Protein AF-A0A2T4RXG2-F1 (afdb_monomer)

Structure (mmCIF, N/CA/C/O backbone):
data_AF-A0A2T4RXG2-F1
#
_entry.id   AF-A0A2T4RXG2-F1
#
loop_
_atom_site.group_PDB
_atom_site.id
_atom_site.type_symbol
_atom_site.label_atom_id
_atom_site.label_alt_id
_atom_site.label_comp_id
_atom_site.label_asym_id
_atom_site.label_entity_id
_atom_site.label_seq_id
_atom_site.pdbx_PDB_ins_code
_atom_site.Cartn_x
_atom_site.Cartn_y
_atom_site.Cartn_z
_atom_site.occupancy
_atom_site.B_iso_or_equiv
_atom_site.auth_seq_id
_atom_site.auth_comp_id
_atom_site.auth_asym_id
_atom_site.auth_atom_id
_atom_site.pdbx_PDB_model_num
ATOM 1 N N . VAL A 1 1 ? -14.575 -17.766 -16.918 1.00 74.00 1 VAL A N 1
ATOM 2 C CA . VAL A 1 1 ? -14.039 -18.382 -15.676 1.00 74.00 1 VAL A CA 1
ATOM 3 C C . VAL A 1 1 ? -12.524 -18.204 -15.558 1.00 74.00 1 VAL A C 1
ATOM 5 O O . VAL A 1 1 ? -12.098 -17.521 -14.637 1.00 74.00 1 VAL A O 1
ATOM 8 N N . PHE A 1 2 ? -11.713 -18.700 -16.504 1.00 79.31 2 PHE A N 1
ATOM 9 C CA . PHE A 1 2 ? -10.241 -18.580 -16.456 1.00 79.31 2 PHE A CA 1
ATOM 10 C C . PHE A 1 2 ? -9.705 -17.141 -16.327 1.00 79.31 2 PHE A C 1
ATOM 12 O O . PHE A 1 2 ? -8.792 -16.900 -15.541 1.00 79.31 2 PHE A O 1
ATOM 19 N N . SER A 1 3 ? -10.297 -16.166 -17.027 1.00 77.88 3 SER A N 1
ATOM 20 C CA . SER A 1 3 ? -9.855 -14.763 -16.952 1.00 77.88 3 SER A CA 1
ATOM 21 C C . SER A 1 3 ? -10.074 -14.142 -15.572 1.00 77.88 3 SER A C 1
ATOM 23 O O . SER A 1 3 ? -9.205 -13.439 -15.076 1.00 77.88 3 SER A O 1
ATOM 25 N N . ILE A 1 4 ? -11.201 -14.439 -14.922 1.00 78.50 4 ILE A N 1
ATOM 26 C CA . ILE A 1 4 ? -11.516 -13.922 -13.582 1.00 78.50 4 ILE A CA 1
ATOM 27 C C . ILE A 1 4 ? -10.528 -14.493 -12.566 1.00 78.50 4 ILE A C 1
ATOM 29 O O . ILE A 1 4 ? -9.962 -13.747 -11.775 1.00 78.50 4 ILE A O 1
ATOM 33 N N . LEU A 1 5 ? -10.253 -15.798 -12.641 1.00 82.50 5 LEU A N 1
ATOM 34 C CA . LEU A 1 5 ? -9.315 -16.459 -11.736 1.00 82.50 5 LEU A CA 1
ATOM 35 C C . LEU A 1 5 ? -7.894 -15.881 -11.852 1.00 82.50 5 LEU A C 1
ATOM 37 O O . LEU A 1 5 ? -7.220 -15.704 -10.841 1.00 82.50 5 LEU A O 1
ATOM 41 N N . ARG A 1 6 ? -7.468 -15.513 -13.067 1.00 83.56 6 ARG A N 1
ATOM 42 C CA . ARG A 1 6 ? -6.146 -14.928 -13.338 1.00 83.56 6 ARG A CA 1
ATOM 43 C C . ARG A 1 6 ? -5.920 -13.572 -12.664 1.00 83.56 6 ARG A C 1
ATOM 45 O O . ARG A 1 6 ? -4.790 -13.288 -12.286 1.00 83.56 6 ARG A O 1
ATOM 52 N N . PHE A 1 7 ? -6.955 -12.745 -12.519 1.00 83.12 7 PHE A N 1
ATOM 53 C CA . PHE A 1 7 ? -6.841 -11.428 -11.873 1.00 83.12 7 PHE A CA 1
ATOM 54 C C . PHE A 1 7 ? -7.215 -11.458 -10.390 1.00 83.12 7 PHE A C 1
ATOM 56 O O . PHE A 1 7 ? -6.650 -10.712 -9.593 1.00 83.12 7 PHE A O 1
ATOM 63 N N . LEU A 1 8 ? -8.131 -12.347 -10.007 1.00 87.56 8 LEU A N 1
ATOM 64 C CA . LEU A 1 8 ? -8.613 -12.445 -8.635 1.00 87.56 8 LEU A CA 1
ATOM 65 C C . LEU A 1 8 ? -7.607 -13.152 -7.717 1.00 87.56 8 LEU A C 1
ATOM 67 O O . LEU A 1 8 ? -7.440 -12.746 -6.570 1.00 87.56 8 LEU A O 1
ATO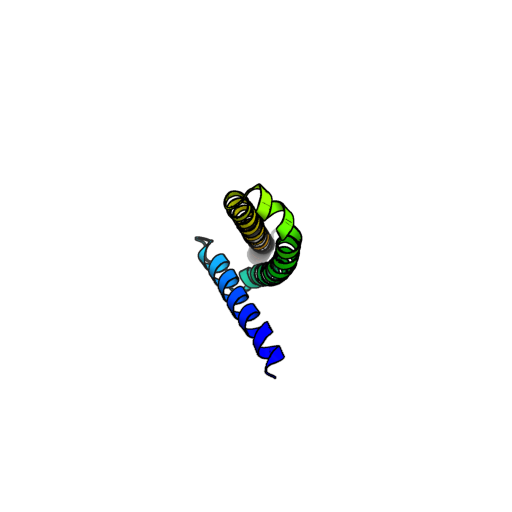M 71 N N . LEU A 1 9 ? -6.898 -14.170 -8.220 1.00 89.50 9 LEU A N 1
ATOM 72 C CA . LEU A 1 9 ? -5.906 -14.905 -7.433 1.00 89.50 9 LEU A CA 1
ATOM 73 C C . LEU A 1 9 ? -4.749 -13.998 -6.955 1.00 89.50 9 LEU A C 1
ATOM 75 O O . LEU A 1 9 ? -4.508 -13.968 -5.748 1.00 89.50 9 LEU A O 1
ATOM 79 N N . PRO A 1 10 ? -4.073 -13.203 -7.816 1.00 88.31 10 PRO A N 1
ATOM 80 C CA . PRO A 1 10 ? -3.032 -12.281 -7.360 1.00 88.31 10 PRO A CA 1
ATOM 81 C C . PRO A 1 10 ? -3.563 -11.252 -6.365 1.00 88.31 10 PRO A C 1
ATOM 83 O O . PRO A 1 10 ? -2.911 -10.992 -5.360 1.00 88.31 10 PRO A O 1
ATOM 86 N N . PHE A 1 11 ? -4.764 -10.714 -6.607 1.00 90.56 11 PHE A N 1
ATOM 87 C CA . PHE A 1 11 ? -5.394 -9.753 -5.704 1.00 90.56 11 PHE A CA 1
ATOM 88 C C . PHE A 1 11 ? -5.550 -10.323 -4.292 1.00 90.56 11 PHE A C 1
ATOM 90 O O . PHE A 1 11 ? -5.145 -9.682 -3.327 1.00 90.56 11 PHE A O 1
ATOM 97 N N . ILE A 1 12 ? -6.083 -11.543 -4.167 1.00 91.44 12 ILE A N 1
ATOM 98 C CA . ILE A 1 12 ? -6.276 -12.207 -2.870 1.00 91.44 12 ILE A CA 1
ATOM 99 C C . ILE A 1 12 ? -4.936 -12.442 -2.167 1.00 91.44 12 ILE A C 1
ATOM 101 O O . ILE A 1 12 ? -4.823 -12.197 -0.967 1.00 91.44 12 ILE A O 1
ATOM 105 N N . VAL A 1 13 ? -3.915 -12.890 -2.901 1.00 91.94 13 VAL A N 1
ATOM 106 C CA . VAL A 1 13 ? -2.579 -13.139 -2.339 1.00 91.94 13 VAL A CA 1
ATOM 107 C C . VAL A 1 13 ? -1.949 -11.845 -1.824 1.00 91.94 13 VAL A C 1
ATOM 109 O O . VAL A 1 13 ? -1.458 -11.809 -0.699 1.00 91.94 13 VAL A O 1
ATOM 112 N N . ILE A 1 14 ? -2.003 -10.769 -2.612 1.00 91.19 14 ILE A N 1
ATOM 113 C CA . ILE A 1 14 ? -1.468 -9.452 -2.236 1.00 91.19 14 ILE A CA 1
ATOM 114 C C . ILE A 1 14 ? -2.227 -8.887 -1.033 1.00 91.19 14 ILE A C 1
ATOM 116 O O . ILE A 1 14 ? -1.620 -8.368 -0.098 1.00 91.19 14 ILE A O 1
ATOM 120 N N . PHE A 1 15 ? -3.548 -9.048 -1.020 1.00 91.81 15 PHE A N 1
ATOM 121 C CA . PHE A 1 15 ? -4.387 -8.634 0.095 1.00 91.81 15 PHE A CA 1
ATOM 122 C C . PHE A 1 15 ? -4.049 -9.367 1.388 1.00 91.81 15 PHE A C 1
ATOM 124 O O . PHE A 1 15 ? -3.887 -8.730 2.429 1.00 91.81 15 PHE A O 1
ATOM 131 N N . LEU A 1 16 ? -3.877 -10.689 1.330 1.00 90.44 16 LEU A N 1
ATOM 132 C CA . LEU A 1 16 ? -3.423 -11.479 2.474 1.00 90.44 16 LEU A CA 1
ATOM 133 C C . LEU A 1 16 ? -2.026 -11.055 2.934 1.00 90.44 16 LEU A C 1
ATOM 135 O O . LEU A 1 16 ? -1.792 -10.951 4.139 1.00 90.44 16 LEU A O 1
ATOM 139 N N . LEU A 1 17 ? -1.122 -10.762 1.998 1.00 91.75 17 LEU A N 1
ATOM 140 C CA . LEU A 1 17 ? 0.233 -10.309 2.294 1.00 91.75 17 LEU A CA 1
ATOM 141 C C . LEU A 1 17 ? 0.228 -8.965 3.031 1.00 91.75 17 LEU A C 1
ATOM 143 O O . LEU A 1 17 ? 0.810 -8.877 4.109 1.00 91.75 17 LEU A O 1
ATOM 147 N N . PHE A 1 18 ? -0.477 -7.948 2.525 1.00 90.56 18 PHE A N 1
ATOM 148 C CA . PHE A 1 18 ? -0.579 -6.653 3.209 1.00 90.56 18 PHE A CA 1
ATOM 149 C C . PHE A 1 18 ? -1.354 -6.747 4.520 1.00 90.56 18 PHE A C 1
ATOM 151 O O . PHE A 1 18 ? -0.960 -6.131 5.507 1.00 90.56 18 PHE A O 1
ATOM 158 N N . SER A 1 19 ? -2.417 -7.552 4.573 1.00 86.56 19 SER A N 1
ATOM 159 C CA . SER A 1 19 ? -3.150 -7.785 5.817 1.00 86.56 19 SER A CA 1
ATOM 160 C C . SER A 1 19 ? -2.261 -8.421 6.885 1.00 86.56 19 SER A C 1
ATOM 162 O O . SER A 1 19 ? -2.333 -8.018 8.042 1.00 86.56 19 SER A O 1
ATOM 164 N N . THR A 1 20 ? -1.424 -9.393 6.516 1.00 86.25 20 THR A N 1
ATOM 165 C CA . THR A 1 20 ? -0.477 -10.039 7.437 1.00 86.25 20 THR A CA 1
ATOM 166 C C . THR A 1 20 ? 0.629 -9.073 7.842 1.00 86.25 20 THR A C 1
ATOM 168 O O . THR A 1 20 ? 0.913 -8.936 9.028 1.00 86.25 20 THR A O 1
ATOM 171 N N . LEU A 1 21 ? 1.200 -8.341 6.881 1.00 88.81 21 LEU A N 1
ATOM 172 C CA . LEU A 1 21 ? 2.223 -7.326 7.128 1.00 88.81 21 LEU A CA 1
ATOM 173 C C . LEU A 1 21 ? 1.741 -6.294 8.154 1.00 88.81 21 LEU A C 1
ATOM 175 O O . LEU A 1 21 ? 2.424 -6.030 9.136 1.00 88.81 21 LEU A O 1
ATOM 179 N N . TYR A 1 22 ? 0.539 -5.754 7.967 1.00 85.88 22 TYR A N 1
ATOM 180 C CA . TYR A 1 22 ? -0.037 -4.756 8.863 1.00 85.88 22 TYR A CA 1
ATOM 181 C C . TYR A 1 22 ? -0.570 -5.329 10.181 1.00 85.88 22 TYR A C 1
ATOM 183 O O . TYR A 1 22 ? -0.752 -4.569 11.129 1.00 85.88 22 TYR A O 1
ATOM 191 N N . ALA A 1 23 ? -0.834 -6.635 10.259 1.00 82.19 23 ALA A N 1
ATOM 192 C CA . ALA A 1 23 ? -1.201 -7.301 11.507 1.00 82.19 23 ALA A CA 1
ATOM 193 C C . ALA A 1 23 ? 0.025 -7.650 12.364 1.00 82.19 23 ALA A C 1
ATOM 195 O O . ALA A 1 23 ? -0.088 -7.662 13.584 1.00 82.19 23 ALA A O 1
ATOM 196 N N . LEU A 1 24 ? 1.179 -7.917 11.738 1.00 80.00 24 LEU A N 1
ATOM 197 C CA . LEU A 1 24 ? 2.437 -8.248 12.419 1.00 80.00 24 LEU A CA 1
ATOM 198 C C . LEU A 1 24 ? 3.301 -7.022 12.737 1.00 80.00 24 LEU A C 1
ATOM 200 O O . LEU A 1 24 ? 4.057 -7.049 13.702 1.00 80.00 24 LEU A O 1
ATOM 204 N N . ALA A 1 25 ? 3.215 -5.959 11.933 1.00 77.25 25 ALA A N 1
ATOM 205 C CA . ALA A 1 25 ? 3.974 -4.724 12.148 1.00 77.25 25 ALA A CA 1
ATOM 206 C C . ALA A 1 25 ? 3.766 -4.060 13.531 1.00 77.25 25 ALA A C 1
ATOM 208 O O . ALA A 1 25 ? 4.733 -3.533 14.082 1.00 77.25 25 ALA A O 1
ATOM 209 N N . PRO A 1 26 ? 2.558 -4.041 14.121 1.00 70.75 26 PRO A N 1
ATOM 210 C CA . PRO A 1 26 ? 2.341 -3.455 15.432 1.00 70.75 26 PRO A CA 1
ATOM 211 C C . PRO A 1 26 ? 2.646 -4.456 16.550 1.00 70.75 26 PRO A C 1
ATOM 213 O O . PRO A 1 26 ? 2.019 -5.506 16.640 1.00 70.75 26 PRO A O 1
ATOM 216 N N . ASN A 1 27 ? 3.505 -4.076 17.499 1.00 69.88 27 ASN A N 1
ATOM 217 C CA . ASN A 1 27 ? 3.730 -4.824 18.747 1.00 69.88 27 ASN A CA 1
ATOM 218 C C . ASN A 1 27 ? 2.595 -4.616 19.782 1.00 69.88 27 ASN A C 1
ATOM 220 O O . ASN A 1 27 ? 2.824 -4.578 20.988 1.00 69.88 27 ASN A O 1
ATOM 224 N N . ILE A 1 28 ? 1.368 -4.387 19.312 1.00 65.75 28 ILE A N 1
ATOM 225 C CA . ILE A 1 28 ? 0.178 -4.158 20.136 1.00 65.75 28 ILE A CA 1
ATOM 226 C C . ILE A 1 28 ? -0.967 -5.021 19.608 1.00 65.75 28 ILE A C 1
ATOM 228 O O . ILE A 1 28 ? -1.078 -5.246 18.406 1.00 65.75 28 ILE A O 1
ATOM 232 N N . ASN A 1 29 ? -1.842 -5.495 20.498 1.00 61.12 29 ASN A N 1
ATOM 233 C CA . ASN A 1 29 ? -2.986 -6.332 20.128 1.00 61.12 29 ASN A CA 1
ATOM 234 C C . ASN A 1 29 ? -4.041 -5.522 19.359 1.00 61.12 29 ASN A C 1
ATOM 236 O O . ASN A 1 29 ? -5.019 -5.037 19.930 1.00 61.12 29 ASN A O 1
ATOM 240 N N . ILE A 1 30 ? -3.854 -5.372 18.048 1.00 66.62 30 ILE A N 1
ATOM 241 C CA . ILE A 1 30 ? -4.846 -4.748 17.174 1.00 66.62 30 ILE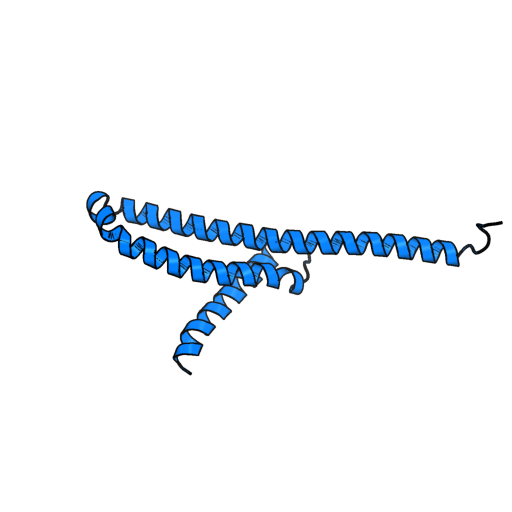 A CA 1
ATOM 242 C C . ILE A 1 30 ? -5.844 -5.810 16.717 1.00 66.62 30 ILE A C 1
ATOM 244 O O . ILE A 1 30 ? -5.480 -6.897 16.275 1.00 66.62 30 ILE A O 1
ATOM 248 N N . LYS A 1 31 ? -7.141 -5.493 16.774 1.00 72.31 31 LYS A N 1
ATOM 249 C CA . LYS A 1 31 ? -8.171 -6.349 16.172 1.00 72.31 31 LYS A CA 1
ATOM 250 C C . LYS A 1 31 ? -7.892 -6.478 14.669 1.00 72.31 31 LYS A C 1
ATOM 252 O O . LYS A 1 31 ? -7.873 -5.459 13.984 1.00 72.31 31 LYS A O 1
ATOM 257 N N . PHE A 1 32 ? -7.804 -7.704 14.140 1.00 70.06 32 PHE A N 1
ATOM 258 C CA . PHE A 1 32 ? -7.623 -7.989 12.700 1.00 70.06 32 PHE A CA 1
ATOM 259 C C . PHE A 1 32 ? -8.579 -7.188 11.794 1.00 70.06 32 PHE A C 1
ATOM 261 O O . PHE A 1 32 ? -8.213 -6.750 10.706 1.00 70.06 32 PHE A O 1
ATOM 268 N N . LYS A 1 33 ? -9.799 -6.906 12.274 1.00 74.44 33 LYS A N 1
ATOM 269 C CA . LYS A 1 33 ? -10.788 -6.093 11.550 1.00 74.44 33 LYS A CA 1
ATOM 270 C C . LYS A 1 33 ? -10.380 -4.627 11.334 1.00 74.44 33 LYS A C 1
ATOM 272 O O . LYS A 1 33 ? -10.918 -3.984 10.441 1.00 74.44 33 LYS A O 1
ATOM 277 N N . SER A 1 34 ? -9.492 -4.073 12.160 1.00 78.12 34 SER A N 1
ATOM 278 C CA . SER A 1 34 ? -8.969 -2.705 12.009 1.00 78.12 34 SER A CA 1
ATOM 279 C C . SER A 1 34 ? -7.931 -2.590 10.892 1.00 78.12 34 SER A C 1
ATOM 281 O O . SER A 1 34 ? -7.660 -1.483 10.451 1.00 78.12 34 SER A O 1
ATOM 283 N N . VAL A 1 35 ? -7.364 -3.716 10.453 1.00 83.88 35 VAL A N 1
ATOM 284 C CA . VAL A 1 35 ? -6.217 -3.780 9.537 1.00 83.88 35 VAL A CA 1
ATOM 285 C C . VAL A 1 35 ? -6.650 -3.931 8.069 1.00 83.88 35 VAL A C 1
ATOM 287 O O . VAL A 1 35 ? -5.947 -3.527 7.141 1.00 83.88 35 VAL A O 1
ATOM 290 N N . LEU A 1 36 ? -7.850 -4.487 7.867 1.00 87.75 36 LEU A N 1
ATOM 291 C CA . LEU A 1 36 ? -8.485 -4.711 6.564 1.00 87.75 36 LEU A CA 1
ATOM 292 C C . LEU A 1 36 ? -8.606 -3.449 5.685 1.00 87.75 36 LEU A C 1
ATOM 294 O O . LEU A 1 36 ? -8.367 -3.574 4.486 1.00 87.75 36 LEU A O 1
ATOM 298 N N . PRO A 1 37 ? -8.961 -2.251 6.202 1.00 88.88 37 PRO A N 1
ATOM 299 C CA . PRO A 1 37 ? -9.169 -1.075 5.356 1.00 88.88 37 PRO A CA 1
ATOM 300 C C . PRO A 1 37 ? -7.881 -0.615 4.664 1.00 88.88 37 PRO A C 1
ATOM 302 O O . PRO A 1 37 ? -7.873 -0.415 3.450 1.00 88.88 37 PRO A O 1
ATOM 305 N N . GLY A 1 38 ? -6.778 -0.506 5.412 1.00 88.38 38 GLY A N 1
ATOM 306 C CA . GLY A 1 38 ? -5.472 -0.153 4.861 1.00 88.38 38 GLY A CA 1
ATOM 307 C C . GLY A 1 38 ? -4.900 -1.258 3.980 1.00 88.38 38 GLY A C 1
ATOM 308 O O . GLY A 1 38 ? -4.330 -0.956 2.937 1.00 88.38 38 GLY A O 1
ATOM 309 N N . ALA A 1 39 ? -5.120 -2.535 4.322 1.00 90.69 39 ALA A N 1
ATOM 310 C CA . ALA A 1 39 ? -4.723 -3.660 3.468 1.00 90.69 39 ALA A CA 1
ATOM 311 C C . ALA A 1 39 ? -5.453 -3.645 2.115 1.00 90.69 39 ALA A C 1
ATOM 313 O O . ALA A 1 39 ? -4.836 -3.881 1.076 1.00 90.69 39 ALA A O 1
ATOM 314 N N . LEU A 1 40 ? -6.752 -3.323 2.109 1.00 92.94 40 LEU A N 1
ATOM 315 C CA . LEU A 1 40 ? -7.547 -3.209 0.887 1.00 92.94 40 LEU A CA 1
ATOM 316 C C . LEU A 1 40 ? -7.041 -2.064 0.011 1.00 92.94 40 LEU A C 1
ATOM 318 O O . LEU A 1 40 ? -6.797 -2.264 -1.178 1.00 92.94 40 LEU A O 1
ATOM 322 N N . PHE A 1 41 ? -6.835 -0.891 0.614 1.00 94.69 41 PHE A N 1
ATOM 323 C CA . PHE A 1 41 ? -6.271 0.269 -0.067 1.00 94.69 41 PHE A CA 1
ATOM 324 C C . PHE A 1 41 ? -4.899 -0.051 -0.675 1.00 94.69 41 PHE A C 1
ATOM 326 O O . PHE A 1 41 ? -4.713 0.110 -1.880 1.00 94.69 41 PHE A O 1
ATOM 333 N N . ALA A 1 42 ? -3.969 -0.572 0.131 1.00 94.00 42 ALA A N 1
ATOM 334 C CA . ALA A 1 42 ? -2.622 -0.912 -0.313 1.00 94.00 42 ALA A CA 1
ATOM 335 C C . ALA A 1 42 ? -2.643 -1.919 -1.468 1.00 94.00 42 ALA A C 1
ATOM 337 O O . ALA A 1 42 ? -1.937 -1.733 -2.451 1.00 94.00 42 ALA A O 1
ATOM 338 N N . SER A 1 43 ? -3.507 -2.935 -1.407 1.00 93.12 43 SER A N 1
ATOM 339 C CA . SER A 1 43 ? -3.633 -3.943 -2.469 1.00 93.12 43 SER A CA 1
ATOM 340 C C . SER A 1 43 ? -4.100 -3.347 -3.794 1.00 93.12 43 SER A C 1
ATOM 342 O O . SER A 1 43 ? -3.517 -3.629 -4.840 1.00 93.12 43 SER A O 1
ATOM 344 N N . ILE A 1 44 ? -5.135 -2.501 -3.755 1.00 94.38 44 ILE A N 1
ATOM 345 C CA . ILE A 1 44 ? -5.676 -1.842 -4.951 1.00 94.38 44 ILE A CA 1
ATOM 346 C C . ILE A 1 44 ? -4.617 -0.922 -5.560 1.00 94.38 44 ILE A C 1
ATOM 348 O O . ILE A 1 44 ? -4.320 -1.021 -6.752 1.00 94.38 44 ILE A O 1
ATOM 352 N N . VAL A 1 45 ? -4.012 -0.060 -4.740 1.00 95.50 45 VAL A N 1
ATOM 353 C CA . VAL A 1 45 ? -3.007 0.903 -5.203 1.00 95.50 45 VAL A CA 1
ATOM 354 C C . VAL A 1 45 ? -1.750 0.193 -5.697 1.00 95.50 45 VAL A C 1
ATOM 356 O O . VAL A 1 45 ? -1.179 0.620 -6.693 1.00 95.50 45 VAL A O 1
ATOM 359 N N . TRP A 1 46 ? -1.338 -0.915 -5.082 1.00 95.81 46 TRP A N 1
ATOM 360 C CA . TRP A 1 46 ? -0.174 -1.683 -5.525 1.00 95.81 46 TRP A CA 1
ATOM 361 C C . TRP A 1 46 ? -0.387 -2.338 -6.892 1.00 95.81 46 TRP A C 1
ATOM 363 O O . TRP A 1 46 ? 0.510 -2.309 -7.735 1.00 95.81 46 TRP A O 1
ATOM 373 N N . ILE A 1 47 ? -1.582 -2.867 -7.166 1.00 93.19 47 ILE A N 1
ATOM 374 C CA . ILE A 1 47 ? -1.914 -3.437 -8.483 1.00 93.19 47 ILE A CA 1
ATOM 375 C C . ILE A 1 47 ? -1.943 -2.344 -9.551 1.00 93.19 47 ILE A C 1
ATOM 377 O O . ILE A 1 47 ? -1.347 -2.511 -10.617 1.00 93.19 47 ILE A O 1
ATOM 381 N N . LEU A 1 48 ? -2.583 -1.209 -9.256 1.00 94.75 48 LEU A N 1
ATOM 382 C CA . LEU A 1 48 ? -2.577 -0.049 -10.150 1.00 94.75 48 LEU A CA 1
ATOM 383 C C . LEU A 1 48 ? -1.155 0.479 -10.369 1.00 94.75 48 LEU A C 1
ATOM 385 O O . LEU A 1 48 ? -0.776 0.759 -11.503 1.00 94.75 48 LEU A O 1
ATOM 389 N N . GLY A 1 49 ? -0.353 0.543 -9.307 1.00 94.19 49 GLY A N 1
ATOM 390 C CA . GLY A 1 49 ? 1.054 0.923 -9.342 1.00 94.19 49 GLY A CA 1
ATOM 391 C C . GLY A 1 49 ? 1.872 -0.015 -10.221 1.00 94.19 49 GLY A C 1
ATOM 392 O O . GLY A 1 49 ? 2.640 0.456 -11.047 1.00 94.19 49 GLY A O 1
ATOM 393 N N . THR A 1 50 ? 1.648 -1.327 -10.123 1.00 92.94 50 THR A N 1
ATOM 394 C CA . THR A 1 50 ? 2.307 -2.341 -10.965 1.00 92.94 50 THR A CA 1
ATOM 395 C C . THR A 1 50 ? 1.960 -2.151 -12.435 1.00 92.94 50 THR A C 1
ATOM 397 O O . THR A 1 50 ? 2.845 -2.182 -13.289 1.00 92.94 50 THR A O 1
ATOM 400 N N . ALA A 1 51 ? 0.684 -1.914 -12.743 1.00 92.44 51 ALA A N 1
ATOM 401 C CA . ALA A 1 51 ? 0.239 -1.672 -14.110 1.00 92.44 51 ALA A CA 1
ATOM 402 C C . ALA A 1 51 ? 0.820 -0.363 -14.676 1.00 92.44 51 ALA A C 1
ATOM 404 O O . ALA A 1 51 ? 1.380 -0.355 -15.774 1.00 92.44 51 ALA A O 1
ATOM 405 N N . ALA A 1 52 ? 0.742 0.728 -13.909 1.00 93.38 52 ALA A N 1
ATOM 406 C CA . ALA A 1 52 ? 1.276 2.033 -14.290 1.00 93.38 52 ALA A CA 1
ATOM 407 C C . ALA A 1 52 ? 2.802 2.003 -14.455 1.00 93.38 52 ALA A C 1
ATOM 409 O O . ALA A 1 52 ? 3.340 2.553 -15.414 1.00 93.38 52 ALA A O 1
ATOM 410 N N . PHE A 1 53 ? 3.505 1.312 -13.560 1.00 92.81 53 PHE A N 1
ATOM 411 C CA . PHE A 1 53 ? 4.948 1.140 -13.635 1.00 92.81 53 PHE A CA 1
ATOM 412 C C . PHE A 1 53 ? 5.361 0.270 -14.823 1.00 92.81 53 PHE A C 1
ATOM 414 O O . PHE A 1 53 ? 6.311 0.608 -15.522 1.00 92.81 53 PHE A O 1
ATOM 421 N N . GLY A 1 54 ? 4.616 -0.801 -15.115 1.00 90.94 54 GLY A N 1
ATOM 422 C CA . GLY A 1 54 ? 4.822 -1.602 -16.322 1.00 90.94 54 GLY A CA 1
ATOM 423 C C . GLY A 1 54 ? 4.730 -0.754 -17.593 1.00 90.94 54 GLY A C 1
ATOM 424 O O . GLY A 1 54 ? 5.609 -0.836 -18.451 1.00 90.94 54 GLY A O 1
ATOM 425 N N . PHE A 1 55 ? 3.727 0.127 -17.671 1.00 91.38 55 PHE A N 1
ATOM 426 C CA . PHE A 1 55 ? 3.606 1.094 -18.763 1.00 91.38 55 PHE A CA 1
ATOM 427 C C . PHE A 1 55 ? 4.776 2.090 -18.792 1.00 91.38 55 PHE A C 1
ATOM 429 O O . PHE A 1 55 ? 5.351 2.344 -19.852 1.00 91.38 55 PHE A O 1
ATOM 436 N N . TYR A 1 56 ? 5.184 2.632 -17.644 1.00 89.44 56 TYR A N 1
ATOM 437 C CA . TYR A 1 56 ? 6.334 3.535 -17.556 1.00 89.44 56 TYR A CA 1
ATOM 438 C C . TYR A 1 56 ? 7.614 2.880 -18.098 1.00 89.44 56 TYR A C 1
ATOM 440 O O . TYR A 1 56 ? 8.272 3.434 -18.979 1.00 89.44 56 TYR A O 1
ATOM 448 N N . VAL A 1 57 ? 7.921 1.661 -17.646 1.00 89.25 57 VAL A N 1
ATOM 449 C CA . VAL A 1 57 ? 9.121 0.920 -18.057 1.00 89.25 57 VAL A CA 1
ATOM 450 C C . VAL A 1 57 ? 9.077 0.539 -19.535 1.00 89.25 57 VAL A C 1
ATOM 452 O O . VAL A 1 57 ? 10.105 0.638 -20.206 1.00 89.25 57 VAL A O 1
ATOM 455 N N . SER A 1 58 ? 7.912 0.182 -20.092 1.00 87.19 58 SER A N 1
ATOM 456 C CA . SER A 1 58 ? 7.809 -0.127 -21.527 1.00 87.19 58 SER A CA 1
ATOM 457 C C . SER A 1 58 ? 8.154 1.068 -22.420 1.00 87.19 58 SER A C 1
ATOM 459 O O . SER A 1 58 ? 8.729 0.890 -23.492 1.00 87.19 58 SER A O 1
ATOM 461 N N . ASN A 1 59 ? 7.874 2.291 -21.961 1.00 83.44 59 ASN A N 1
ATOM 462 C CA . ASN A 1 59 ? 8.232 3.520 -22.674 1.00 83.44 59 ASN A CA 1
ATOM 463 C C . ASN A 1 59 ? 9.699 3.944 -22.430 1.00 83.44 59 ASN A C 1
ATOM 465 O O . ASN A 1 59 ? 10.251 4.747 -23.181 1.00 83.44 59 ASN A O 1
ATOM 469 N N . PHE A 1 60 ? 10.365 3.373 -21.421 1.00 77.31 60 PHE A N 1
ATOM 470 C CA . PHE A 1 60 ? 11.724 3.730 -20.991 1.00 77.31 60 PHE A CA 1
ATOM 471 C C . PHE A 1 60 ? 12.850 3.053 -21.806 1.00 77.31 60 PHE A C 1
ATOM 473 O O . PHE A 1 60 ? 14.036 3.297 -21.569 1.00 77.31 60 PHE A O 1
ATOM 480 N N . SER A 1 61 ? 12.507 2.225 -22.803 1.00 65.00 61 SER A N 1
ATOM 481 C CA . SER A 1 61 ? 13.455 1.433 -23.613 1.00 65.00 61 SER A CA 1
ATOM 482 C C . SER A 1 61 ? 14.586 2.262 -24.251 1.00 65.00 61 SER A C 1
ATOM 484 O O . SER A 1 61 ? 15.717 1.786 -24.360 1.00 65.00 61 SER A O 1
ATOM 486 N N . ASN A 1 62 ? 14.329 3.524 -24.612 1.00 65.69 62 ASN A N 1
ATOM 487 C CA . ASN A 1 62 ? 15.339 4.390 -25.230 1.00 65.69 62 ASN A CA 1
ATOM 488 C C . ASN A 1 62 ? 16.409 4.893 -24.242 1.00 65.69 62 ASN A C 1
ATOM 490 O O . ASN A 1 62 ? 17.566 5.020 -24.629 1.00 65.69 62 ASN A O 1
ATOM 494 N N . TYR A 1 63 ? 16.072 5.101 -22.964 1.00 64.75 63 TYR A N 1
ATOM 495 C CA . TYR A 1 63 ? 17.036 5.528 -21.936 1.00 64.75 63 TYR A CA 1
ATOM 496 C C . TYR A 1 63 ? 17.936 4.377 -21.466 1.00 64.75 63 TYR A C 1
ATOM 498 O O . TYR A 1 63 ? 19.109 4.588 -21.151 1.00 64.75 63 TYR A O 1
ATOM 506 N N . SER A 1 64 ? 17.421 3.142 -21.481 1.00 66.44 64 SER A N 1
ATOM 507 C CA . SER A 1 64 ? 18.204 1.948 -21.140 1.00 66.44 64 SER A CA 1
ATOM 508 C C . SER A 1 64 ? 19.373 1.702 -22.104 1.00 66.44 64 SER A C 1
ATOM 510 O O . SER A 1 64 ? 20.374 1.126 -21.685 1.00 66.44 64 SER A O 1
ATOM 512 N N . LYS A 1 65 ? 19.291 2.157 -23.366 1.00 70.31 65 LYS A N 1
ATOM 513 C CA . LYS A 1 65 ? 20.376 2.013 -24.356 1.00 70.31 65 LYS A CA 1
ATOM 514 C C . LYS A 1 65 ? 21.589 2.895 -24.048 1.00 70.31 65 LYS A C 1
ATOM 516 O O . LYS A 1 65 ? 22.710 2.488 -24.326 1.00 70.31 65 LYS A O 1
ATOM 521 N N . THR A 1 66 ? 21.368 4.070 -23.460 1.00 77.69 66 THR A N 1
ATOM 522 C CA . THR A 1 66 ? 22.433 5.038 -23.148 1.00 77.69 66 THR A CA 1
ATOM 523 C C . THR A 1 66 ? 23.111 4.739 -21.811 1.00 77.69 66 THR A C 1
ATOM 525 O O . THR A 1 66 ? 24.322 4.882 -21.691 1.00 77.69 66 THR A O 1
ATOM 528 N N . TYR A 1 67 ? 22.341 4.304 -20.808 1.00 79.94 67 TYR A N 1
ATOM 529 C CA . TYR A 1 67 ? 22.831 4.095 -19.436 1.00 79.94 67 TYR A CA 1
ATOM 530 C C . TYR A 1 67 ? 23.037 2.620 -19.056 1.00 79.94 67 TYR A C 1
ATOM 532 O O . TYR A 1 67 ? 23.482 2.327 -17.944 1.00 79.94 67 TYR A O 1
ATOM 540 N N . GLY A 1 68 ? 22.722 1.681 -19.953 1.00 83.38 68 GLY A N 1
ATOM 541 C CA . GLY A 1 68 ? 22.946 0.250 -19.751 1.00 83.38 68 GLY A CA 1
ATOM 542 C C . GLY A 1 68 ? 22.339 -0.272 -18.444 1.00 83.38 68 GLY A C 1
ATOM 543 O O . GLY A 1 68 ? 21.161 -0.054 -18.154 1.00 83.38 68 GLY A O 1
ATOM 544 N N . SER A 1 69 ? 23.158 -0.945 -17.632 1.00 84.12 69 SER A N 1
ATOM 545 C CA . SER A 1 69 ? 22.760 -1.552 -16.353 1.00 84.12 69 SER A CA 1
ATOM 546 C C . SER A 1 69 ? 22.327 -0.542 -15.281 1.00 84.12 69 SER A C 1
ATOM 548 O O . SER A 1 69 ? 21.480 -0.872 -14.450 1.00 84.12 69 SER A O 1
ATOM 550 N N . ILE A 1 70 ? 22.832 0.698 -15.315 1.00 87.69 70 ILE A N 1
ATOM 551 C CA . ILE A 1 70 ? 22.466 1.753 -14.350 1.00 87.69 70 ILE A CA 1
ATOM 552 C C . ILE A 1 70 ? 20.986 2.125 -14.496 1.00 87.69 70 ILE A C 1
ATOM 554 O O . ILE A 1 70 ? 20.296 2.327 -13.497 1.00 87.69 70 ILE A O 1
ATOM 558 N N . GLY A 1 71 ? 20.464 2.129 -15.728 1.00 87.00 71 GLY A N 1
ATOM 559 C CA . GLY A 1 71 ? 19.039 2.353 -15.983 1.00 87.00 71 GLY A CA 1
ATOM 560 C C . GLY A 1 71 ? 18.151 1.322 -15.280 1.00 87.00 71 GLY A C 1
ATOM 561 O O . GLY A 1 71 ? 17.130 1.685 -14.701 1.00 87.00 71 GLY A O 1
ATOM 562 N N . GLY A 1 72 ? 18.577 0.054 -15.243 1.00 88.00 72 GLY A N 1
ATOM 563 C CA . GLY A 1 72 ? 17.867 -1.010 -14.529 1.00 88.00 72 GLY A CA 1
ATOM 564 C C . GLY A 1 72 ? 17.822 -0.790 -13.014 1.00 88.00 72 GLY A C 1
ATOM 565 O O . GLY A 1 72 ? 16.770 -0.963 -12.401 1.00 88.00 72 GLY A O 1
ATOM 566 N N . ILE A 1 73 ? 18.933 -0.346 -12.414 1.00 91.94 73 ILE A N 1
ATOM 567 C CA . ILE A 1 73 ? 19.001 -0.040 -10.975 1.00 91.94 73 ILE A CA 1
ATOM 568 C C . ILE A 1 73 ? 18.075 1.128 -10.624 1.00 91.94 73 ILE A C 1
ATOM 570 O O . ILE A 1 73 ? 17.345 1.048 -9.640 1.00 91.94 73 ILE A O 1
ATOM 574 N N . ILE A 1 74 ? 18.066 2.192 -11.431 1.00 90.88 74 ILE A N 1
ATOM 575 C CA . ILE A 1 74 ? 17.197 3.360 -11.210 1.00 90.88 74 ILE A CA 1
ATOM 576 C C . ILE A 1 74 ? 15.721 2.955 -11.280 1.00 90.88 74 ILE A C 1
ATOM 578 O O . ILE A 1 74 ? 14.936 3.326 -10.410 1.00 90.88 74 ILE A O 1
ATOM 582 N N . VAL A 1 75 ? 15.350 2.153 -12.279 1.00 91.19 75 VAL A N 1
ATOM 583 C CA . VAL A 1 75 ? 13.992 1.615 -12.430 1.00 91.19 75 VAL A CA 1
ATOM 584 C C . VAL A 1 75 ? 13.607 0.766 -11.215 1.00 91.19 75 VAL A C 1
ATOM 586 O O . VAL A 1 75 ? 12.529 0.956 -10.653 1.00 91.19 75 VAL A O 1
ATOM 589 N N . LEU A 1 76 ? 14.495 -0.116 -10.749 1.00 92.75 76 LEU A N 1
ATOM 590 C CA . LEU A 1 76 ? 14.261 -0.917 -9.547 1.00 92.75 76 LEU A CA 1
ATOM 591 C C . LEU A 1 76 ? 14.105 -0.047 -8.290 1.00 92.75 76 LEU A C 1
ATOM 593 O O . LEU A 1 76 ? 13.188 -0.268 -7.504 1.00 92.75 76 LEU A O 1
ATOM 597 N N . MET A 1 77 ? 14.968 0.952 -8.103 1.00 95.75 77 MET A N 1
ATOM 598 C CA . MET A 1 77 ? 14.881 1.896 -6.985 1.00 95.75 77 MET A CA 1
ATOM 599 C C . MET A 1 77 ? 13.556 2.657 -6.996 1.00 95.75 77 MET A C 1
ATOM 601 O O . MET A 1 77 ? 12.907 2.762 -5.958 1.00 95.75 77 MET A O 1
ATOM 605 N N . LEU A 1 78 ? 13.115 3.125 -8.165 1.00 93.94 78 LEU A N 1
ATOM 606 C CA . LEU A 1 78 ? 11.821 3.783 -8.318 1.00 93.94 78 LEU A CA 1
ATOM 607 C C . LEU A 1 78 ? 10.664 2.834 -7.973 1.00 93.94 78 LEU A C 1
ATOM 609 O O . LEU A 1 78 ? 9.732 3.230 -7.276 1.00 93.94 78 LEU A O 1
ATOM 613 N N . TRP A 1 79 ? 10.737 1.573 -8.407 1.00 94.81 79 TRP A N 1
ATOM 614 C CA . TRP A 1 79 ? 9.729 0.564 -8.075 1.00 94.81 7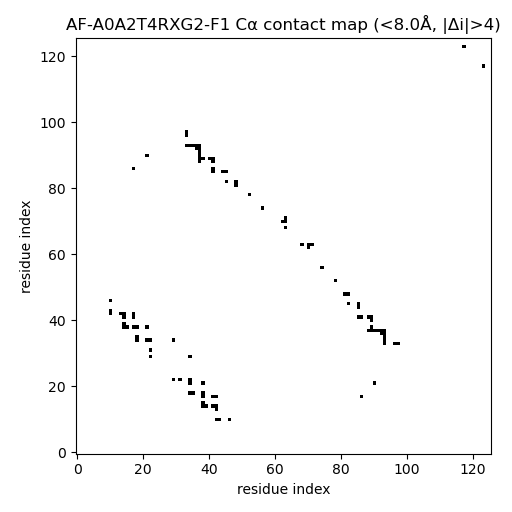9 TRP A CA 1
ATOM 615 C C . TRP A 1 79 ? 9.620 0.314 -6.569 1.00 94.81 79 TRP A C 1
ATOM 617 O O . TRP A 1 79 ? 8.521 0.295 -6.005 1.00 94.81 79 TRP A O 1
ATOM 627 N N . LEU A 1 80 ? 10.767 0.145 -5.910 1.00 95.88 80 LEU A N 1
ATOM 628 C CA . LEU A 1 80 ? 10.837 -0.058 -4.467 1.00 95.88 80 LEU A CA 1
ATOM 629 C C . LEU A 1 80 ? 10.375 1.184 -3.705 1.00 95.88 80 LEU A C 1
ATOM 631 O O . LEU A 1 80 ? 9.661 1.045 -2.716 1.00 95.88 80 LEU A O 1
ATOM 635 N N . TYR A 1 81 ? 10.706 2.382 -4.190 1.00 96.12 81 TYR A N 1
ATOM 636 C CA . TYR A 1 81 ? 10.238 3.643 -3.620 1.00 96.12 81 TYR A CA 1
ATOM 637 C C . TYR A 1 81 ? 8.708 3.747 -3.656 1.00 96.12 81 TYR A C 1
ATOM 639 O O . TYR A 1 81 ? 8.083 3.983 -2.623 1.00 96.12 81 TYR A O 1
ATOM 647 N N . ILE A 1 82 ? 8.092 3.491 -4.816 1.00 95.81 82 ILE A N 1
ATOM 648 C CA . ILE A 1 82 ? 6.629 3.490 -4.969 1.00 95.81 82 ILE A CA 1
ATOM 649 C C . ILE A 1 82 ? 5.996 2.437 -4.053 1.00 95.81 82 ILE A C 1
ATOM 651 O O . ILE A 1 82 ? 5.044 2.732 -3.333 1.00 95.81 82 ILE A O 1
ATOM 655 N N . THR A 1 83 ? 6.542 1.218 -4.031 1.00 95.56 83 THR A N 1
ATOM 656 C CA . THR A 1 83 ? 6.035 0.132 -3.179 1.00 95.56 83 THR A CA 1
ATOM 657 C C . THR A 1 83 ? 6.125 0.493 -1.694 1.00 95.56 83 THR A C 1
ATOM 659 O O . THR A 1 83 ? 5.159 0.307 -0.956 1.00 95.56 83 THR A O 1
ATOM 662 N N . GLY A 1 84 ? 7.255 1.050 -1.256 1.00 95.62 84 GLY A N 1
ATOM 663 C CA . GLY A 1 84 ? 7.453 1.508 0.118 1.00 95.62 84 GLY A CA 1
ATOM 664 C C . GLY A 1 84 ? 6.468 2.609 0.504 1.00 95.62 84 GLY A C 1
ATOM 665 O O . GLY A 1 84 ? 5.861 2.542 1.571 1.00 95.62 84 GLY A O 1
ATOM 666 N N . PHE A 1 85 ? 6.233 3.571 -0.390 1.00 96.06 85 PHE A N 1
ATOM 667 C CA . PHE A 1 85 ? 5.253 4.632 -0.169 1.00 96.06 85 PHE A CA 1
ATOM 668 C C . PHE A 1 85 ? 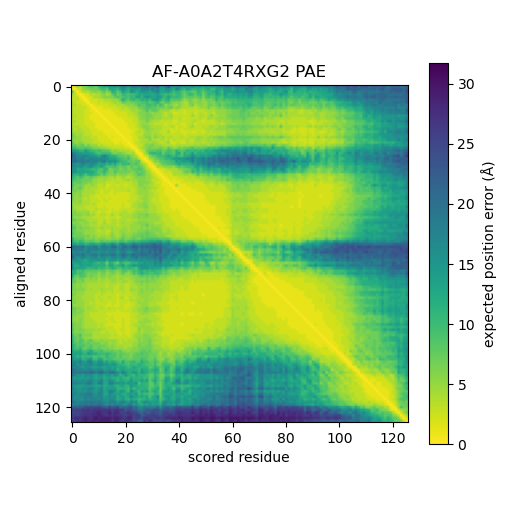3.835 4.073 0.019 1.00 96.06 85 PHE A C 1
ATOM 670 O O . PHE A 1 85 ? 3.144 4.446 0.965 1.00 96.06 85 PHE A O 1
ATOM 677 N N . ILE A 1 86 ? 3.421 3.114 -0.815 1.00 95.81 86 ILE A N 1
ATOM 678 C CA . ILE A 1 86 ? 2.115 2.443 -0.692 1.00 95.81 86 ILE A CA 1
ATOM 679 C C . ILE A 1 86 ? 1.979 1.741 0.663 1.00 95.81 86 ILE A C 1
ATOM 681 O O . ILE A 1 86 ? 0.936 1.849 1.313 1.00 95.81 86 ILE A O 1
ATOM 685 N N . ILE A 1 87 ? 3.036 1.052 1.106 1.00 93.25 87 ILE A N 1
ATOM 686 C CA . ILE A 1 87 ? 3.056 0.362 2.399 1.00 93.25 87 ILE A CA 1
ATOM 687 C C . ILE A 1 87 ? 2.848 1.357 3.542 1.00 93.25 87 ILE A C 1
ATOM 689 O O . ILE A 1 87 ? 1.999 1.106 4.399 1.00 93.25 87 ILE A O 1
ATOM 693 N N . ILE A 1 88 ? 3.588 2.470 3.541 1.00 93.69 88 ILE A N 1
ATOM 694 C CA . ILE A 1 88 ? 3.525 3.492 4.593 1.00 93.69 88 ILE A CA 1
ATOM 695 C C . ILE A 1 88 ? 2.134 4.125 4.644 1.00 93.69 88 ILE A C 1
ATOM 697 O O . ILE A 1 88 ? 1.525 4.160 5.710 1.00 93.69 88 ILE A O 1
ATOM 701 N N . VAL A 1 89 ? 1.588 4.545 3.500 1.00 94.88 89 VAL A N 1
ATOM 702 C CA . VAL A 1 89 ? 0.256 5.168 3.446 1.00 94.88 89 VAL A CA 1
ATOM 703 C C . VAL A 1 89 ? -0.831 4.195 3.910 1.00 94.88 89 VAL A C 1
ATOM 705 O O . VAL A 1 89 ? -1.705 4.564 4.693 1.00 94.88 89 VAL A O 1
ATOM 708 N N . GLY A 1 90 ? -0.782 2.925 3.493 1.00 92.50 90 GLY A N 1
ATOM 709 C CA . GLY A 1 90 ? -1.743 1.928 3.973 1.00 92.50 90 GLY A CA 1
ATOM 710 C C . GLY A 1 90 ? -1.628 1.657 5.481 1.00 92.50 90 GLY A C 1
ATOM 711 O O . GLY A 1 90 ? -2.647 1.464 6.151 1.00 92.50 90 GLY A O 1
ATOM 712 N N . AL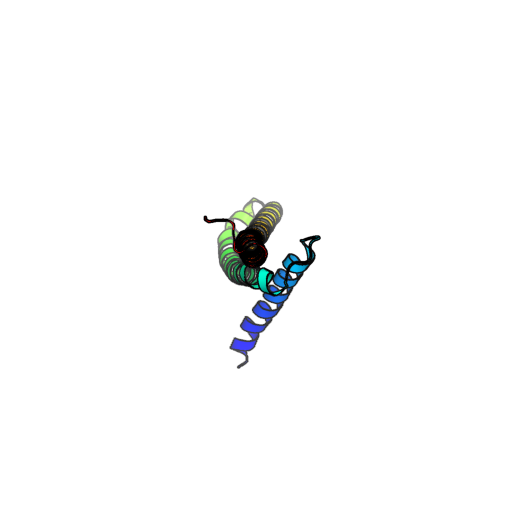A A 1 91 ? -0.415 1.714 6.041 1.00 90.44 91 ALA A N 1
ATOM 713 C CA . ALA A 1 91 ? -0.200 1.616 7.483 1.00 90.44 91 ALA A CA 1
ATOM 714 C C . ALA A 1 91 ? -0.747 2.844 8.232 1.00 90.44 91 ALA A C 1
ATOM 716 O O . ALA A 1 91 ? -1.3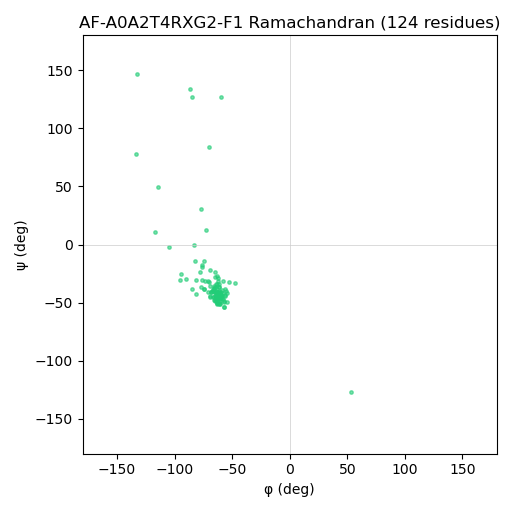89 2.689 9.270 1.00 90.44 91 ALA A O 1
ATOM 717 N N . GLU A 1 92 ? -0.564 4.049 7.690 1.00 91.69 92 GLU A N 1
ATOM 718 C CA . GLU A 1 92 ? -1.095 5.293 8.254 1.00 91.69 92 GLU A CA 1
ATOM 719 C C . GLU A 1 92 ? -2.630 5.301 8.281 1.00 91.69 92 GLU A C 1
ATOM 721 O O . GLU A 1 92 ? -3.233 5.666 9.292 1.00 91.69 92 GLU A O 1
ATOM 726 N N . ILE A 1 93 ? -3.280 4.804 7.222 1.00 91.81 93 ILE A N 1
ATOM 727 C CA . ILE A 1 93 ? -4.740 4.617 7.188 1.00 91.81 93 ILE A CA 1
ATOM 728 C C . ILE A 1 93 ? -5.189 3.706 8.337 1.00 91.81 93 ILE A C 1
ATOM 730 O O . ILE A 1 93 ? -6.125 4.036 9.071 1.00 91.81 93 ILE A O 1
ATOM 734 N N . ASN A 1 94 ? -4.504 2.577 8.531 1.00 90.19 94 ASN A N 1
ATOM 735 C CA . ASN A 1 94 ? -4.801 1.657 9.628 1.00 90.19 94 ASN A CA 1
ATOM 736 C C . ASN A 1 94 ? -4.588 2.312 11.003 1.00 90.19 94 ASN A C 1
ATOM 738 O O . ASN A 1 94 ? -5.429 2.156 11.894 1.00 90.19 94 ASN A O 1
ATOM 742 N N . ALA A 1 95 ? -3.511 3.083 11.168 1.00 86.25 95 ALA A N 1
ATOM 743 C CA . ALA A 1 95 ? -3.213 3.808 12.399 1.00 86.25 95 ALA A CA 1
ATOM 744 C C . ALA A 1 95 ? -4.277 4.874 12.714 1.00 86.25 95 ALA A C 1
ATOM 746 O O . ALA A 1 95 ? -4.787 4.915 13.834 1.00 86.25 95 ALA A O 1
ATOM 747 N N . SER A 1 96 ? -4.689 5.669 11.721 1.00 87.94 96 SER A N 1
ATOM 748 C CA . SER A 1 96 ? -5.728 6.699 11.862 1.00 87.94 96 SER A CA 1
ATOM 749 C C . SER A 1 96 ? -7.072 6.104 12.293 1.00 87.94 96 SER A C 1
ATOM 751 O O . SER A 1 96 ? -7.741 6.618 13.196 1.00 87.94 96 SER A O 1
ATOM 753 N N . ILE A 1 97 ? -7.465 4.974 11.696 1.00 86.56 97 ILE A N 1
ATOM 754 C CA . ILE A 1 97 ? -8.702 4.269 12.059 1.00 86.56 97 ILE A CA 1
ATOM 755 C C . ILE A 1 97 ? -8.620 3.735 13.489 1.00 86.56 97 ILE A C 1
ATOM 757 O O . ILE A 1 97 ? -9.595 3.832 14.239 1.00 86.56 97 ILE A O 1
ATOM 761 N N . ASN A 1 98 ? -7.472 3.181 13.880 1.00 84.31 98 ASN A N 1
ATOM 762 C CA . ASN A 1 98 ? -7.276 2.685 15.234 1.00 84.31 98 ASN A CA 1
ATOM 763 C C . ASN A 1 98 ? -7.327 3.822 16.266 1.00 84.31 98 ASN A C 1
ATOM 765 O O . ASN A 1 98 ? -8.043 3.707 17.256 1.00 84.31 98 ASN A O 1
ATOM 769 N N . GLN A 1 99 ? -6.665 4.950 15.997 1.00 83.06 99 GLN A N 1
ATOM 770 C CA . GLN A 1 99 ? -6.672 6.124 16.871 1.00 83.06 99 GLN A CA 1
ATOM 771 C C . GLN A 1 99 ? -8.091 6.662 17.101 1.00 83.06 99 GLN A C 1
ATOM 773 O O . GLN A 1 99 ? -8.489 6.882 18.244 1.00 83.06 99 GLN A O 1
ATOM 778 N N . ARG A 1 100 ? -8.899 6.801 16.040 1.00 82.56 100 ARG A N 1
ATOM 779 C CA . ARG A 1 100 ? -10.303 7.244 16.154 1.00 82.56 100 ARG A CA 1
ATOM 780 C C . ARG A 1 100 ? -11.161 6.294 16.993 1.00 82.56 100 ARG A C 1
ATOM 782 O O . ARG A 1 100 ? -12.085 6.744 17.667 1.00 82.56 100 ARG A O 1
ATOM 789 N N . ARG A 1 101 ? -10.881 4.986 16.946 1.00 79.88 101 ARG A N 1
ATOM 790 C CA . ARG A 1 101 ? -11.579 3.984 17.767 1.00 79.88 101 ARG A CA 1
ATOM 791 C C . ARG A 1 101 ? -11.192 4.089 19.237 1.00 79.88 101 ARG A C 1
ATOM 793 O O . ARG A 1 101 ? -12.079 3.987 20.075 1.00 79.88 101 ARG A O 1
ATOM 800 N N . THR A 1 102 ? -9.913 4.307 19.537 1.00 79.31 102 THR A N 1
ATOM 801 C CA . THR A 1 102 ? -9.437 4.482 20.916 1.00 79.31 102 THR A CA 1
ATOM 802 C C . THR A 1 102 ? -10.050 5.722 21.564 1.00 79.31 102 THR A C 1
ATOM 804 O O . THR A 1 102 ? -10.551 5.616 22.677 1.00 79.31 102 THR A O 1
ATOM 807 N N . LEU A 1 103 ? -10.101 6.854 20.848 1.00 79.81 103 LEU A N 1
ATOM 808 C CA . LEU A 1 103 ? -10.709 8.097 21.347 1.00 79.81 103 LEU A CA 1
ATOM 809 C C . LEU A 1 103 ? -12.197 7.915 21.680 1.00 79.81 103 LEU A C 1
ATOM 811 O O . LEU A 1 103 ? -12.598 8.141 22.813 1.00 79.81 103 LEU A O 1
ATOM 815 N N . LYS A 1 104 ? -12.989 7.369 20.744 1.00 77.75 104 LYS A N 1
ATOM 816 C CA . LYS A 1 104 ? -14.413 7.073 20.993 1.00 77.75 104 LYS A CA 1
ATOM 817 C C . LYS A 1 104 ? -14.650 6.137 22.178 1.00 77.75 104 LYS A C 1
ATOM 819 O O . LYS A 1 104 ? -15.716 6.181 22.782 1.00 77.75 104 LYS A O 1
ATOM 824 N N . HIS A 1 105 ? -13.718 5.223 22.443 1.00 78.44 105 HIS A N 1
ATOM 825 C CA . HIS A 1 105 ? -13.856 4.303 23.565 1.00 78.44 105 HIS A CA 1
ATOM 826 C C . HIS A 1 105 ? -13.585 5.009 24.896 1.00 78.44 105 HIS A C 1
ATOM 828 O O . HIS A 1 105 ? -14.310 4.742 25.846 1.00 78.44 105 HIS A O 1
ATOM 834 N N . GLY A 1 106 ? -12.612 5.928 24.944 1.00 75.88 106 GLY A N 1
ATOM 835 C CA . GLY A 1 106 ? -12.317 6.756 26.118 1.00 75.88 106 GLY A CA 1
ATOM 836 C C . GLY A 1 106 ? -13.527 7.568 26.580 1.00 75.88 106 GLY A C 1
ATOM 837 O O . GLY A 1 106 ? -13.972 7.378 27.708 1.00 75.88 106 GLY A O 1
ATOM 838 N N . ASP A 1 107 ? -14.128 8.344 25.674 1.00 77.00 107 ASP A N 1
ATOM 839 C CA . ASP A 1 107 ? -15.303 9.181 25.975 1.00 77.00 107 ASP A CA 1
ATOM 840 C C . ASP A 1 107 ? -16.460 8.345 26.558 1.00 77.00 107 ASP A C 1
ATOM 842 O O . ASP A 1 107 ? -17.070 8.692 27.565 1.00 77.00 107 ASP A O 1
ATOM 846 N N . SER A 1 108 ? -16.712 7.167 25.972 1.00 76.81 108 SER A N 1
ATOM 847 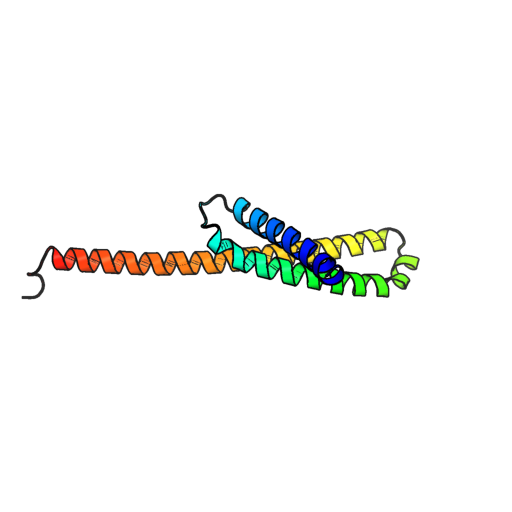C CA . SER A 1 108 ? -17.783 6.268 26.422 1.00 76.81 108 SER A CA 1
ATOM 848 C C . SER A 1 108 ? -17.532 5.618 27.785 1.00 76.81 108 SER A C 1
ATOM 850 O O . SER A 1 108 ? -18.472 5.123 28.404 1.00 76.81 108 SER A O 1
ATOM 852 N N . LEU A 1 109 ? -16.275 5.532 28.231 1.00 82.56 109 LEU A N 1
ATOM 853 C CA . LEU A 1 109 ? -15.945 4.998 29.551 1.00 82.56 109 LEU A CA 1
ATOM 854 C C . LEU A 1 109 ? -16.136 6.074 30.616 1.00 82.56 109 LEU A C 1
ATOM 856 O O . LEU A 1 109 ? -16.742 5.776 31.638 1.00 82.56 109 LEU A O 1
ATOM 860 N N . GLU A 1 110 ? -15.702 7.308 30.354 1.00 83.25 110 GLU A N 1
ATOM 861 C CA . GLU A 1 110 ? -15.925 8.441 31.261 1.00 83.25 110 GLU A CA 1
ATOM 862 C C . GLU A 1 110 ? -17.422 8.685 31.496 1.00 83.25 110 GLU A C 1
ATOM 864 O O . GLU A 1 110 ? -17.854 8.785 32.642 1.00 83.25 110 GLU A O 1
ATOM 869 N N . GLU A 1 111 ? -18.231 8.658 30.433 1.00 83.75 111 GLU A N 1
ATOM 870 C CA . GLU A 1 111 ? -19.689 8.818 30.516 1.00 83.75 111 GLU A CA 1
ATOM 871 C C . GLU A 1 111 ? -20.346 7.707 31.363 1.00 83.75 111 GLU A C 1
ATOM 873 O O . GLU A 1 111 ? -21.181 7.981 32.220 1.00 83.75 111 GLU A O 1
ATOM 878 N N . ARG A 1 112 ? -19.895 6.451 31.220 1.00 84.12 112 ARG A N 1
ATOM 879 C CA . ARG A 1 112 ? -20.393 5.308 32.015 1.00 84.12 112 ARG A CA 1
ATOM 880 C C . ARG A 1 112 ? -19.954 5.325 33.474 1.00 84.12 112 ARG A C 1
ATOM 882 O O . ARG A 1 112 ? -20.632 4.728 34.311 1.00 84.12 112 ARG A O 1
ATOM 889 N N . GLU A 1 113 ? -18.778 5.867 33.770 1.00 85.81 113 GLU A N 1
ATOM 890 C CA . GLU A 1 113 ? -18.294 6.023 35.145 1.00 85.81 113 GLU A CA 1
ATOM 891 C C . GLU A 1 113 ? -19.046 7.170 35.836 1.00 85.81 113 GLU A C 1
ATOM 893 O O . GLU A 1 113 ? -19.444 7.012 36.987 1.00 85.81 113 GLU A O 1
ATOM 898 N N . PHE A 1 114 ? -19.338 8.262 35.118 1.00 83.81 114 PHE A N 1
ATOM 899 C CA . PHE A 1 114 ? -20.176 9.362 35.604 1.00 83.81 114 PHE A CA 1
ATOM 900 C C . PHE A 1 114 ? -21.613 8.900 35.892 1.00 83.81 114 PHE A C 1
ATOM 902 O O . PHE A 1 114 ? -22.104 9.070 37.004 1.00 83.81 114 PHE A O 1
ATOM 909 N N . GLU A 1 115 ? -22.247 8.205 34.943 1.00 86.81 115 GLU A N 1
ATOM 910 C CA . GLU A 1 115 ? -23.607 7.664 35.091 1.00 86.81 115 GLU A CA 1
ATOM 911 C C . GLU A 1 115 ? -23.692 6.641 36.242 1.00 86.81 115 GLU A C 1
ATOM 913 O O . GLU A 1 115 ? -24.656 6.618 37.011 1.00 86.81 115 GLU A O 1
ATOM 918 N N . ARG A 1 116 ? -22.645 5.822 36.440 1.00 87.75 116 ARG A N 1
ATOM 919 C CA . ARG A 1 116 ? -22.549 4.925 37.604 1.00 87.75 116 ARG A CA 1
ATOM 920 C C . ARG A 1 116 ? -22.357 5.674 38.920 1.00 87.75 116 ARG A C 1
ATOM 922 O O . ARG A 1 116 ? -22.971 5.282 39.910 1.00 87.75 116 ARG A O 1
ATOM 929 N N . ALA A 1 117 ? -21.528 6.716 38.950 1.00 86.50 117 ALA A N 1
ATOM 930 C CA . ALA A 1 117 ? -21.307 7.529 40.144 1.00 86.50 117 ALA A CA 1
ATOM 931 C C . ALA A 1 117 ? -22.589 8.261 40.576 1.00 86.50 117 ALA A C 1
ATOM 933 O O . ALA A 1 117 ? -22.888 8.324 41.768 1.00 86.50 117 ALA A O 1
ATOM 934 N N . GLU A 1 118 ? -23.379 8.732 39.613 1.00 83.25 118 GLU A N 1
ATOM 935 C CA . GLU A 1 118 ? -24.666 9.384 39.848 1.00 83.25 118 GLU A CA 1
ATOM 936 C C . GLU A 1 118 ? -25.726 8.400 40.364 1.00 83.25 118 GLU A C 1
ATOM 938 O O . GLU A 1 118 ? -26.379 8.662 41.375 1.00 83.25 118 GLU A O 1
ATOM 943 N N . MET A 1 119 ? -25.820 7.200 39.773 1.00 83.62 119 MET A N 1
ATOM 944 C CA . MET A 1 119 ? -26.700 6.142 40.293 1.00 83.62 119 MET A CA 1
ATOM 945 C C . MET A 1 119 ? -26.321 5.677 41.710 1.00 83.62 119 MET A C 1
ATOM 947 O O . MET A 1 119 ? -27.188 5.234 42.465 1.00 83.62 119 MET A O 1
ATOM 951 N N . GLN A 1 120 ? -25.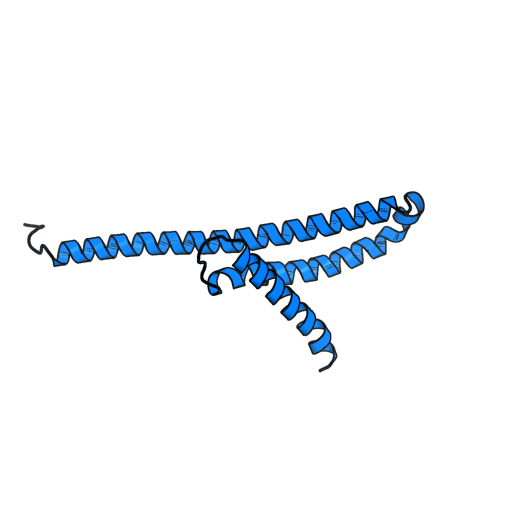043 5.772 42.086 1.00 83.25 120 GLN A N 1
ATOM 952 C CA . GLN A 1 120 ? -24.551 5.406 43.417 1.00 83.25 120 GLN A CA 1
ATOM 953 C C . GLN A 1 120 ? -24.855 6.485 44.479 1.00 83.25 120 GLN A C 1
ATOM 955 O O . GLN A 1 120 ? -24.928 6.155 45.664 1.00 83.25 120 GLN A O 1
ATOM 960 N N . ASN A 1 121 ? -25.044 7.754 44.091 1.00 75.38 121 ASN A N 1
ATOM 961 C CA . ASN A 1 121 ? -25.290 8.864 45.017 1.00 75.38 121 ASN A CA 1
ATOM 962 C C . ASN A 1 121 ? -26.470 9.763 44.574 1.00 75.38 121 ASN A C 1
ATOM 964 O O . ASN A 1 121 ? -26.263 10.880 44.105 1.00 75.38 121 ASN A O 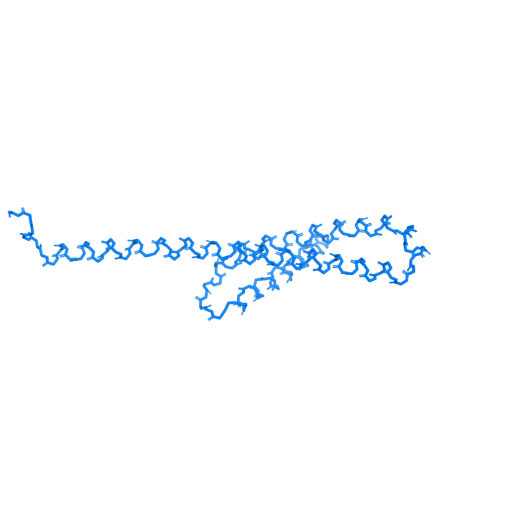1
ATOM 968 N N . PRO A 1 122 ? -27.726 9.332 44.788 1.00 68.81 122 PRO A N 1
ATOM 969 C CA . PRO A 1 122 ? -28.928 10.012 44.285 1.00 68.81 122 PRO A CA 1
ATOM 970 C C . PRO A 1 122 ? -29.295 11.329 45.008 1.00 68.81 122 PRO A C 1
ATOM 972 O O . PRO A 1 122 ? -30.410 11.831 44.857 1.00 68.81 122 PRO A O 1
ATOM 975 N N . HIS A 1 123 ? -28.409 11.889 45.838 1.00 65.81 123 HIS A N 1
ATOM 976 C CA . HIS A 1 123 ? -28.684 13.067 46.675 1.00 65.81 123 HIS A CA 1
ATOM 977 C C . HIS A 1 123 ? -27.815 14.294 46.355 1.00 65.81 123 HIS A C 1
ATOM 979 O O . HIS A 1 123 ? -27.834 15.254 47.119 1.00 65.81 123 HIS A O 1
ATOM 985 N N . THR A 1 124 ? -27.069 14.297 45.247 1.00 63.50 124 THR A N 1
ATOM 986 C CA . THR A 1 124 ? -26.111 15.373 44.925 1.00 63.50 124 THR A CA 1
ATOM 987 C C . THR A 1 124 ? -26.756 16.689 44.442 1.00 63.50 124 THR A C 1
ATOM 989 O O . THR A 1 124 ? -26.094 17.719 44.486 1.00 63.50 124 THR A O 1
ATOM 992 N N . GLU A 1 125 ? -28.046 16.708 44.078 1.00 62.34 125 GLU A N 1
ATOM 993 C CA . GLU A 1 125 ? -28.759 17.910 43.588 1.00 62.34 125 GLU A CA 1
ATOM 994 C C . GLU A 1 125 ? -29.887 18.418 44.518 1.00 62.34 125 GLU A C 1
ATOM 996 O O . GLU A 1 125 ? -31.013 18.660 44.077 1.00 62.34 125 GLU A O 1
ATOM 1001 N N . ARG A 1 126 ? -29.633 18.581 45.821 1.00 55.00 126 ARG A N 1
ATOM 1002 C CA . ARG A 1 126 ? -30.527 19.373 46.691 1.00 55.00 126 ARG A CA 1
ATOM 1003 C C . ARG A 1 126 ? -29.814 20.553 47.321 1.00 55.00 126 ARG A C 1
ATOM 1005 O O . ARG A 1 126 ? -28.675 20.355 47.792 1.00 55.00 126 ARG A O 1
#

Secondary structure (DSSP, 8-state):
-HHHHHHHHHHHHHHHHHHHHHHHS-SS---GGGTHHHHHHHHHHHHHHHHHHHHHHHHTHHHHHHHTHHHHHHHHHHHHHHHHHHHHHHHHHHHHHHHHHHHHHHHHHHHHHHHHHHHH-TTTT-

Solvent-accessible surface area (backbone atoms only — not comparable to full-atom values): 6920 Å² total; per-residue (Å²): 111,71,72,57,52,65,57,49,51,57,51,53,53,45,28,51,48,40,33,48,51,60,60,63,69,48,98,56,97,68,61,72,80,56,31,47,62,14,14,50,50,31,36,54,52,48,53,52,46,51,54,54,48,51,54,53,55,68,70,42,59,72,58,35,71,79,49,46,71,58,40,55,52,53,52,50,51,52,52,52,50,55,50,50,50,42,52,50,53,21,49,49,49,24,49,53,55,50,52,56,51,54,52,60,49,51,58,56,48,54,54,53,51,49,56,49,53,46,72,74,47,88,69,82,89,119

Sequence (126 aa):
VFSILRFLLPFIVIFLLFSTLYALAPNINIKFKSVLPGALFASIVWILGTAAFGFYVSNFSNYSKTYGSIGGIIVLMLWLYITGFIIIVGAEINASINQRRTLKHGDSLEEREFERAEMQNPHTER

Organism: NCBI:txid214473

InterPro domains:
  IPR017039 Virulence factor BrkB [PF03631] (2-101)
  IPR017039 Virulence factor BrkB [PTHR30213] (1-113)
  IPR017039 Virulence factor BrkB [TIGR00765] (5-99)

Nearest PDB structures (foldseek):
  5dwk-assembly1_B  TM=2.938E-01  e=7.004E+00  Escherichia coli K-12

Radius of gyration: 23.93 Å; Cα contacts (8 Å, |Δi|>4): 54; chains: 1; bounding box: 54×38×72 Å

pLDDT: mean 84.56, std 9.32, range [55.0, 96.12]

Mean predicted aligned error: 8.86 Å

Foldseek 3Di:
DVVCCVVVVLLVVQLVVLLVVLCPVDPDDDDSVLLNVLSNQLSVQLVVLVVVLVVVVVVCVVVCVVVPVVSVVVSVVVNVVSNVVSSVVSNVSSVVSVVVVVVVVVVVVVVVVVVVVCVVPVPPPD